Protein AF-A0A392RLM8-F1 (afdb_monomer)

Radius of gyration: 31.51 Å; Cα contacts (8 Å, |Δi|>4): 74; chains: 1; bounding box: 77×71×74 Å

Secondary structure (DSSP, 8-state):
-HHHHHHHHHHHHH---TTS-HHHHHHHHHHHHTT-GGGSSGGGHHHHHHHHHHTS-HHHHHHHHTT----HHHHHHHHHHHHHHHHHHHHHHHHHHHHHHHHHHS--TT-------------------

pLDDT: mean 80.77, std 18.01, range [35.41, 97.0]

Sequence (129 aa):
PADVRNRKVIEFMELKQGNLFVADYAAKFESLCRFSPHYNIVEAEYDKCVKFESRLRHDIKQLIGFSEICDFATLVNKSRICDVDGRAKASYFKAVNEKRRKDYGKGKPYDKKGKKGEGSSGKEKNDGK

Foldseek 3Di:
DVVVLVVLVVCLQPQACPPHQLVVSVVSNVVSVVSPVCCVDPVNLQVSLVSSLVRYDPQLSVVLVVVSDSHPVVSSVSSNVSRVVVVVVVVVVVVVVVVVVVVVVPPDPPPPDDPDDDDDDDDDDDDDD

Solvent-accessible surface area (backbone atoms only — not comparable to full-atom values): 7826 Å² total; per-residue (Å²): 115,71,69,62,50,54,52,43,51,51,52,50,74,68,53,57,34,72,90,53,54,50,64,60,38,49,54,50,49,56,64,35,43,73,71,37,70,77,55,73,40,81,87,24,34,48,59,46,28,54,53,52,49,74,29,41,44,66,78,47,33,59,65,49,62,78,62,73,60,61,46,56,72,61,42,53,52,54,46,35,51,45,48,52,51,53,49,52,50,52,51,50,54,51,54,53,51,50,53,51,52,57,58,67,68,53,67,67,92,73,83,78,80,86,90,84,82,83,86,82,89,83,90,81,87,84,81,86,132

Structure (mmCIF, N/CA/C/O backbone):
data_AF-A0A392RLM8-F1
#
_entry.id   AF-A0A392RLM8-F1
#
loop_
_atom_site.group_PDB
_atom_site.id
_atom_site.type_symbol
_atom_site.label_atom_id
_atom_site.label_alt_id
_atom_site.label_comp_id
_atom_site.label_asym_id
_atom_site.label_entity_id
_atom_site.label_seq_id
_atom_site.pdbx_PDB_ins_code
_atom_site.Cartn_x
_atom_site.Cartn_y
_atom_site.Cartn_z
_atom_site.occupancy
_atom_site.B_iso_or_equiv
_atom_site.auth_seq_id
_atom_site.auth_comp_id
_atom_site.auth_asym_id
_atom_site.auth_atom_id
_atom_site.pdbx_PDB_model_num
ATOM 1 N N . PRO A 1 1 ? -0.126 -2.959 -29.842 1.00 63.16 1 PRO A N 1
ATOM 2 C CA . PRO A 1 1 ? -0.155 -1.509 -30.170 1.00 63.16 1 PRO A CA 1
ATOM 3 C C . PRO A 1 1 ? 0.459 -0.666 -29.041 1.00 63.16 1 PRO A C 1
ATOM 5 O O . PRO A 1 1 ? 0.139 -0.897 -27.875 1.00 63.16 1 PRO A O 1
ATOM 8 N N . ALA A 1 2 ? 1.361 0.263 -29.369 1.00 70.31 2 ALA A N 1
ATOM 9 C CA . ALA A 1 2 ? 2.047 1.115 -28.390 1.00 70.31 2 ALA A CA 1
ATOM 10 C C . ALA A 1 2 ? 1.074 2.002 -27.586 1.00 70.31 2 ALA A C 1
ATOM 12 O O . ALA A 1 2 ? 1.295 2.226 -26.398 1.00 70.31 2 ALA A O 1
ATOM 13 N N . ASP A 1 3 ? -0.059 2.382 -28.180 1.00 78.31 3 ASP A N 1
ATOM 14 C CA . ASP A 1 3 ? -1.078 3.236 -27.553 1.00 78.31 3 ASP A CA 1
ATOM 15 C C . ASP A 1 3 ? -1.716 2.616 -26.304 1.00 78.31 3 ASP A C 1
ATOM 17 O O . ASP A 1 3 ? -2.023 3.313 -25.337 1.00 78.31 3 ASP A O 1
ATOM 21 N N . VAL A 1 4 ? -1.875 1.287 -26.285 1.00 81.38 4 VAL A N 1
ATOM 22 C CA . VAL A 1 4 ? -2.426 0.564 -25.127 1.00 81.38 4 VAL A CA 1
ATOM 23 C C . VAL A 1 4 ? -1.435 0.583 -23.964 1.00 81.38 4 VAL A C 1
ATOM 25 O O . VAL A 1 4 ? -1.834 0.812 -22.823 1.00 81.38 4 VAL A O 1
ATOM 28 N N . ARG A 1 5 ? -0.139 0.390 -24.245 1.00 80.81 5 ARG A N 1
ATOM 29 C CA . ARG A 1 5 ? 0.910 0.450 -23.217 1.00 80.81 5 ARG A CA 1
ATOM 30 C C . ARG A 1 5 ? 1.063 1.865 -22.668 1.00 80.81 5 ARG A C 1
ATOM 32 O O . ARG A 1 5 ? 1.068 2.030 -21.455 1.00 80.81 5 ARG A O 1
ATOM 39 N N . ASN A 1 6 ? 1.096 2.875 -23.536 1.00 84.00 6 ASN A N 1
ATOM 40 C CA . ASN A 1 6 ? 1.214 4.274 -23.121 1.00 84.00 6 ASN A CA 1
ATOM 41 C C . ASN A 1 6 ? 0.044 4.692 -22.219 1.00 84.00 6 ASN A C 1
ATOM 43 O O . ASN A 1 6 ? 0.261 5.286 -21.166 1.00 84.00 6 ASN A O 1
ATOM 47 N N . ARG A 1 7 ? -1.189 4.292 -22.561 1.00 87.44 7 ARG A N 1
ATOM 48 C CA . ARG A 1 7 ? -2.365 4.526 -21.709 1.00 87.44 7 ARG A CA 1
ATOM 49 C C . ARG A 1 7 ? -2.223 3.880 -20.327 1.00 87.44 7 ARG A C 1
ATOM 51 O O . ARG A 1 7 ? -2.554 4.512 -19.329 1.00 87.44 7 ARG A O 1
ATOM 58 N N . LYS A 1 8 ? -1.714 2.645 -20.256 1.00 87.94 8 LYS A N 1
ATOM 59 C CA . LYS A 1 8 ? -1.501 1.928 -18.986 1.00 87.94 8 LYS A CA 1
ATOM 60 C C . LYS A 1 8 ? -0.412 2.564 -18.123 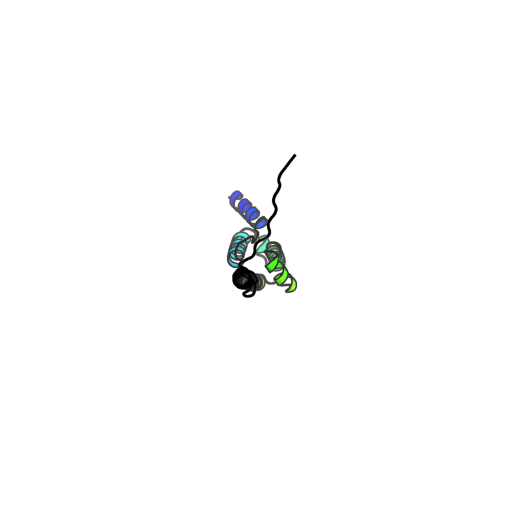1.00 87.94 8 LYS A C 1
ATOM 62 O O . LYS A 1 8 ? -0.557 2.601 -16.906 1.00 87.94 8 LYS A O 1
ATOM 67 N N . VAL A 1 9 ? 0.639 3.107 -18.735 1.00 85.00 9 VAL A N 1
ATOM 68 C CA . VAL A 1 9 ? 1.678 3.861 -18.015 1.00 85.00 9 VAL A CA 1
ATOM 69 C C . VAL A 1 9 ? 1.106 5.148 -17.416 1.00 85.00 9 VAL A C 1
ATOM 71 O O . VAL A 1 9 ? 1.378 5.437 -16.255 1.00 85.00 9 VAL A O 1
ATOM 74 N N . ILE A 1 10 ? 0.269 5.887 -18.153 1.00 88.06 10 ILE A N 1
ATOM 75 C CA . ILE A 1 10 ? -0.412 7.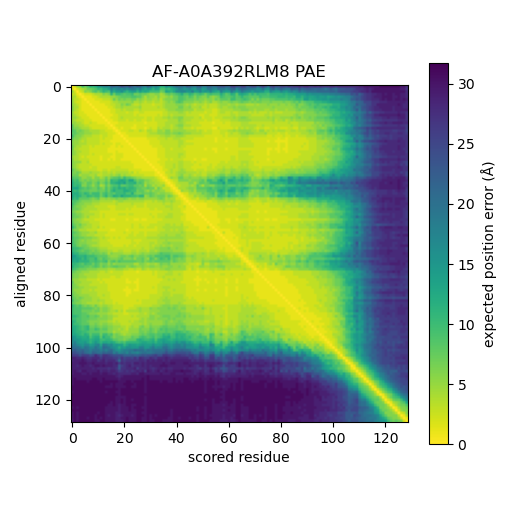083 -17.620 1.00 88.06 10 ILE A CA 1
ATOM 76 C C . ILE A 1 10 ? -1.304 6.703 -16.431 1.00 88.06 10 ILE A C 1
ATOM 78 O O . ILE A 1 10 ? -1.182 7.291 -15.358 1.00 88.06 10 ILE A O 1
ATOM 82 N N . GLU A 1 11 ? -2.121 5.656 -16.587 1.00 90.94 11 GLU A N 1
ATOM 83 C CA . GLU A 1 11 ? -2.985 5.133 -15.520 1.00 90.94 11 GLU A CA 1
ATOM 84 C C . GLU A 1 11 ? -2.178 4.770 -14.262 1.00 90.94 11 GLU A C 1
ATOM 86 O O . GLU A 1 11 ? -2.582 5.088 -13.146 1.00 90.94 11 GLU A O 1
ATOM 91 N N . PHE A 1 12 ? -0.999 4.164 -14.430 1.00 90.56 12 PHE A N 1
ATOM 92 C CA . PHE A 1 12 ? -0.097 3.845 -13.324 1.00 90.56 12 PHE A CA 1
ATOM 93 C C . PHE A 1 12 ? 0.470 5.090 -12.630 1.00 90.56 12 PHE A C 1
ATOM 95 O O . PHE A 1 12 ? 0.555 5.137 -11.403 1.00 90.56 12 PHE A O 1
ATOM 102 N N . MET A 1 13 ? 0.857 6.113 -13.395 1.00 87.81 13 MET A N 1
ATOM 103 C CA . MET A 1 13 ? 1.430 7.347 -12.847 1.00 87.81 13 MET A CA 1
ATOM 104 C C . MET A 1 13 ? 0.418 8.143 -12.018 1.00 87.81 13 MET A C 1
ATOM 106 O O . MET A 1 13 ? 0.789 8.739 -10.996 1.00 87.81 13 MET A O 1
ATOM 110 N N . GLU A 1 14 ? -0.844 8.123 -12.440 1.00 91.19 14 GLU A N 1
ATOM 111 C CA . GLU A 1 14 ? -1.963 8.806 -11.789 1.00 91.19 14 GLU A CA 1
ATOM 112 C C . GLU A 1 14 ? -2.621 7.979 -10.679 1.00 91.19 14 GLU A C 1
ATOM 114 O O . GLU A 1 14 ? -3.383 8.532 -9.880 1.00 91.19 14 GLU A O 1
ATOM 119 N N . LEU A 1 15 ? -2.301 6.682 -10.585 1.00 93.88 15 LEU A N 1
ATOM 120 C CA . LEU A 1 15 ? -2.879 5.785 -9.594 1.00 93.88 15 LEU A CA 1
ATOM 121 C C . LEU A 1 15 ? -2.630 6.314 -8.174 1.00 93.88 15 LEU A C 1
ATOM 123 O O . LEU A 1 15 ? -1.498 6.524 -7.732 1.00 93.88 15 LEU A O 1
ATOM 127 N N . LYS A 1 16 ? -3.726 6.508 -7.447 1.00 94.62 16 LYS A N 1
ATOM 128 C CA . LYS A 1 16 ? -3.771 6.883 -6.033 1.00 94.62 16 LYS A CA 1
ATOM 129 C C . LYS A 1 16 ? -4.756 5.956 -5.339 1.00 94.62 16 LYS A C 1
ATOM 131 O O . LYS A 1 16 ? -5.761 5.577 -5.939 1.00 94.62 16 LYS A O 1
ATOM 136 N N . GLN A 1 17 ? -4.509 5.632 -4.072 1.00 95.00 17 GLN A N 1
ATOM 137 C CA . GLN A 1 17 ? -5.438 4.805 -3.300 1.00 95.00 17 GLN A CA 1
ATOM 138 C C . GLN A 1 17 ? -6.828 5.460 -3.210 1.00 95.00 17 GLN A C 1
ATOM 140 O O . GLN A 1 17 ? -7.851 4.810 -3.431 1.00 95.00 17 GLN A O 1
ATOM 145 N N . GLY A 1 18 ? -6.876 6.757 -2.891 1.00 92.81 18 GLY A N 1
ATOM 146 C CA . GLY A 1 18 ? -8.132 7.483 -2.699 1.00 92.81 18 GLY A CA 1
ATOM 147 C C . GLY A 1 18 ? -9.014 6.833 -1.624 1.00 92.81 18 GLY A C 1
ATOM 148 O O . GLY A 1 18 ? -8.568 6.583 -0.503 1.00 92.81 18 GLY A O 1
ATOM 149 N N . ASN A 1 19 ? -10.269 6.548 -1.976 1.00 92.19 19 ASN A N 1
ATOM 150 C CA . ASN A 1 19 ? -11.243 5.908 -1.082 1.00 92.19 19 ASN A CA 1
ATOM 151 C C . ASN A 1 19 ? -11.208 4.370 -1.124 1.00 92.19 19 ASN A C 1
ATOM 153 O O . ASN A 1 19 ? -11.882 3.726 -0.312 1.00 92.19 19 ASN A O 1
ATOM 157 N N . LEU A 1 20 ? -10.436 3.783 -2.046 1.00 94.75 20 LEU A N 1
ATOM 158 C CA . LEU A 1 20 ? -10.335 2.334 -2.201 1.00 94.75 20 LEU A CA 1
ATOM 159 C C . LEU A 1 20 ? -9.736 1.689 -0.950 1.00 94.75 20 LEU A C 1
ATOM 161 O O . LEU A 1 20 ? -8.974 2.313 -0.196 1.00 94.75 20 LEU A O 1
ATOM 165 N N . PHE A 1 21 ? -10.064 0.416 -0.747 1.00 95.00 21 PHE A N 1
ATOM 166 C CA . PHE A 1 21 ? -9.299 -0.391 0.186 1.00 95.00 21 PHE A CA 1
ATOM 167 C C . PHE A 1 21 ? -7.879 -0.573 -0.342 1.00 95.00 21 PHE A C 1
ATOM 169 O O . PHE A 1 21 ? -7.654 -0.651 -1.554 1.00 95.00 21 PHE A O 1
ATOM 176 N N . VAL A 1 22 ? -6.911 -0.678 0.567 1.00 96.69 22 VAL A N 1
ATOM 177 C CA . VAL A 1 22 ? -5.520 -0.972 0.190 1.00 96.69 22 VAL A CA 1
ATOM 178 C C . VAL A 1 22 ? -5.435 -2.267 -0.615 1.00 96.69 22 VAL A C 1
ATOM 180 O O . VAL A 1 22 ? -4.617 -2.362 -1.523 1.00 96.69 22 VAL A O 1
ATOM 183 N N . ALA A 1 23 ? -6.302 -3.244 -0.337 1.00 95.75 23 ALA A N 1
ATOM 184 C CA . ALA A 1 23 ? -6.353 -4.488 -1.095 1.00 95.75 23 ALA A CA 1
ATOM 185 C C . ALA A 1 23 ? -6.644 -4.264 -2.589 1.00 95.75 23 ALA A C 1
ATOM 187 O O . ALA A 1 23 ? -5.896 -4.769 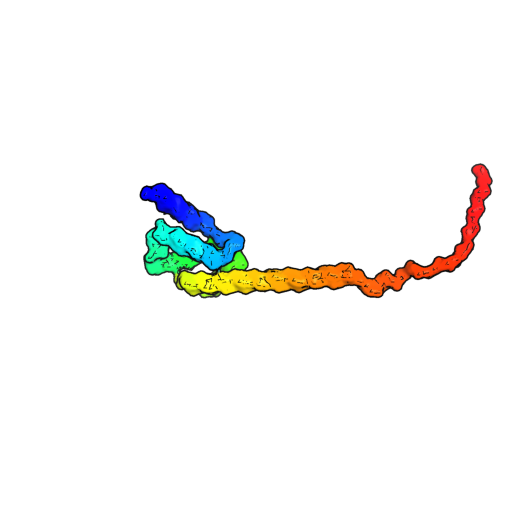-3.429 1.00 95.75 23 ALA A O 1
ATOM 188 N N . ASP A 1 24 ? -7.663 -3.461 -2.908 1.00 96.94 24 ASP A N 1
ATOM 189 C CA . ASP A 1 24 ? -8.049 -3.143 -4.289 1.00 96.94 24 ASP A CA 1
ATOM 190 C C . ASP A 1 24 ? -7.003 -2.266 -4.980 1.00 96.94 24 ASP A C 1
ATOM 192 O O . ASP A 1 24 ? -6.678 -2.458 -6.153 1.00 96.94 24 ASP A O 1
ATOM 196 N N . TYR A 1 25 ? -6.461 -1.294 -4.243 1.00 97.00 25 TYR A N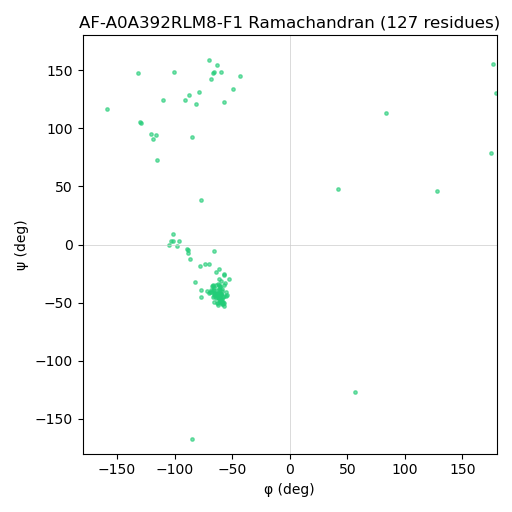 1
ATOM 197 C CA . TYR A 1 25 ? -5.392 -0.433 -4.732 1.00 97.00 25 TYR A CA 1
ATOM 198 C C . TYR A 1 25 ? -4.133 -1.242 -5.073 1.00 97.00 25 TYR A C 1
ATOM 200 O O . TYR A 1 25 ? -3.589 -1.072 -6.161 1.00 97.00 25 TYR A O 1
ATOM 208 N N . ALA A 1 26 ? -3.713 -2.167 -4.204 1.00 95.56 26 ALA A N 1
ATOM 209 C CA . ALA A 1 26 ? -2.559 -3.029 -4.442 1.00 95.56 26 ALA A CA 1
ATOM 210 C C . ALA A 1 26 ? -2.750 -3.937 -5.661 1.00 95.56 26 ALA A C 1
ATOM 212 O O . ALA A 1 26 ? -1.858 -4.017 -6.500 1.00 95.56 26 ALA A O 1
ATOM 213 N N . ALA A 1 27 ? -3.933 -4.540 -5.820 1.00 95.31 27 ALA A N 1
ATOM 214 C CA . ALA A 1 27 ? -4.233 -5.360 -6.993 1.00 95.31 27 ALA A CA 1
ATOM 215 C C . ALA A 1 27 ? -4.138 -4.553 -8.303 1.00 95.31 27 ALA A C 1
ATOM 217 O O . ALA A 1 27 ? -3.558 -5.014 -9.289 1.00 95.31 27 ALA A O 1
ATOM 218 N N . LYS A 1 28 ? -4.655 -3.315 -8.313 1.00 94.44 28 LYS A N 1
ATOM 219 C CA . LYS A 1 28 ? -4.511 -2.402 -9.460 1.00 94.44 28 LYS A CA 1
ATOM 220 C C . LYS A 1 28 ? -3.058 -2.007 -9.695 1.00 94.44 28 LYS A C 1
ATOM 222 O O . LYS A 1 28 ? -2.611 -2.012 -10.839 1.00 94.44 28 LYS A O 1
ATOM 227 N N . PHE A 1 29 ? -2.326 -1.692 -8.628 1.00 93.94 29 PHE A N 1
ATOM 228 C CA . PHE A 1 29 ? -0.917 -1.324 -8.697 1.00 93.94 29 PHE A CA 1
ATOM 229 C C . PHE A 1 29 ? -0.090 -2.445 -9.331 1.00 93.94 29 PHE A C 1
ATOM 231 O O . PHE A 1 29 ? 0.610 -2.196 -10.305 1.00 93.94 29 PHE A O 1
ATOM 238 N N . GLU A 1 30 ? -0.227 -3.688 -8.864 1.00 91.19 30 GLU A N 1
ATOM 239 C CA . GLU A 1 30 ? 0.460 -4.851 -9.441 1.00 91.19 30 GLU A CA 1
ATOM 240 C C . GLU A 1 30 ? 0.059 -5.099 -10.896 1.00 91.19 30 GLU A C 1
ATOM 242 O O . GLU A 1 30 ? 0.911 -5.349 -11.751 1.00 91.19 30 GLU A O 1
ATOM 247 N N . SER A 1 31 ? -1.238 -4.993 -11.207 1.00 91.94 31 SER A N 1
ATOM 248 C CA . SER A 1 31 ? -1.723 -5.145 -12.578 1.00 91.94 31 SER A CA 1
ATOM 249 C C . SER A 1 31 ? -1.096 -4.126 -13.527 1.00 91.94 31 SER A C 1
ATOM 251 O O . SER A 1 31 ? -0.823 -4.466 -14.675 1.00 91.94 31 SER A O 1
ATOM 253 N N . LEU A 1 32 ? -0.894 -2.889 -13.076 1.00 91.12 32 LEU A N 1
ATOM 254 C CA . LEU A 1 32 ? -0.315 -1.812 -13.875 1.00 91.12 32 LEU A CA 1
ATOM 255 C C . LEU A 1 32 ? 1.221 -1.863 -13.901 1.00 91.12 32 LEU A C 1
ATOM 257 O O . LEU A 1 32 ? 1.822 -1.584 -14.938 1.00 91.12 32 LEU A O 1
ATOM 261 N N . CYS A 1 33 ? 1.848 -2.321 -12.815 1.00 87.62 33 CYS A N 1
ATOM 262 C CA . CYS A 1 33 ? 3.291 -2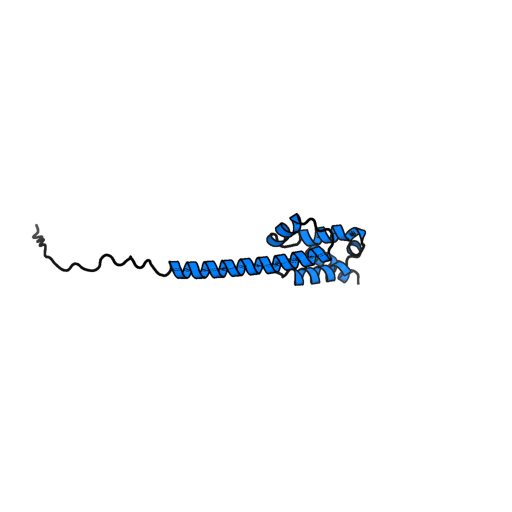.552 -12.705 1.00 87.62 33 CYS A CA 1
ATOM 263 C C . CYS A 1 33 ? 3.800 -3.525 -13.784 1.00 87.62 33 CYS A C 1
ATOM 265 O O . CYS A 1 33 ? 4.856 -3.309 -14.374 1.00 87.62 33 CYS A O 1
ATOM 267 N N . ARG A 1 34 ? 2.996 -4.533 -14.160 1.00 85.56 34 ARG A N 1
ATOM 268 C CA . ARG A 1 34 ? 3.309 -5.457 -15.271 1.00 85.56 34 ARG A CA 1
ATOM 269 C C . ARG A 1 34 ? 3.547 -4.759 -16.615 1.00 85.56 34 ARG A C 1
ATOM 271 O O . ARG A 1 34 ? 4.269 -5.290 -17.452 1.00 85.56 34 ARG A O 1
ATOM 278 N N . PHE A 1 35 ? 2.973 -3.574 -16.826 1.00 83.00 35 PHE A N 1
ATOM 279 C CA . PHE A 1 35 ? 3.154 -2.787 -18.051 1.00 83.00 35 PHE A CA 1
ATOM 280 C C . PHE A 1 35 ? 4.347 -1.823 -17.988 1.00 83.00 35 PHE A C 1
ATOM 282 O O . PHE A 1 35 ? 4.645 -1.178 -18.991 1.00 83.00 35 PHE A O 1
ATOM 289 N N . SER A 1 36 ? 5.035 -1.731 -16.844 1.00 80.31 36 SER A N 1
ATOM 290 C CA . SER A 1 36 ? 6.238 -0.916 -16.647 1.00 80.31 36 SER A CA 1
ATOM 291 C C . SER A 1 36 ? 7.429 -1.806 -16.277 1.00 80.31 36 SER A C 1
ATOM 293 O O . SER A 1 36 ? 7.675 -2.031 -15.092 1.00 80.31 36 SER A O 1
ATOM 295 N N . PRO A 1 37 ? 8.203 -2.291 -17.270 1.00 77.69 37 PRO A N 1
ATOM 296 C CA . PRO A 1 37 ? 9.354 -3.174 -17.048 1.00 77.69 37 PRO A CA 1
ATOM 297 C C . PRO A 1 37 ? 10.366 -2.635 -16.029 1.00 77.69 37 PRO A C 1
ATOM 299 O O . PRO A 1 37 ? 10.979 -3.417 -15.313 1.00 77.69 37 PRO A O 1
ATOM 302 N N . HIS A 1 38 ? 10.478 -1.307 -15.916 1.00 76.12 38 HIS A N 1
ATOM 303 C CA . HIS A 1 38 ? 11.346 -0.616 -14.960 1.00 76.12 38 HIS A CA 1
ATOM 304 C C . HIS A 1 38 ? 11.099 -0.978 -13.488 1.00 76.12 38 HIS A C 1
ATOM 306 O O . HIS A 1 38 ? 12.021 -0.855 -12.699 1.00 76.12 38 HIS A O 1
ATOM 312 N N . TYR A 1 39 ? 9.895 -1.426 -13.115 1.00 74.44 39 TYR A N 1
ATOM 313 C CA . TYR A 1 39 ? 9.556 -1.799 -11.733 1.00 74.44 39 TYR A CA 1
ATOM 314 C C . TYR A 1 39 ? 9.555 -3.316 -11.488 1.00 74.44 39 TYR A C 1
ATOM 316 O O . TYR A 1 39 ? 9.213 -3.759 -10.395 1.00 74.44 39 TYR A O 1
ATOM 324 N N . ASN A 1 40 ? 9.903 -4.119 -12.500 1.00 74.19 40 ASN A N 1
ATOM 325 C CA . ASN A 1 40 ? 9.905 -5.585 -12.414 1.00 74.19 40 ASN A CA 1
ATOM 326 C C . ASN A 1 40 ? 11.316 -6.170 -12.214 1.00 74.19 40 ASN A C 1
ATOM 328 O O . ASN A 1 40 ? 11.486 -7.383 -12.313 1.00 74.19 40 ASN A O 1
ATOM 332 N N . ILE A 1 41 ? 12.316 -5.321 -11.965 1.00 81.81 41 ILE A N 1
ATOM 333 C CA . ILE A 1 41 ? 13.685 -5.722 -11.620 1.00 81.81 41 ILE A CA 1
ATOM 334 C C . ILE A 1 41 ? 13.886 -5.613 -10.105 1.00 81.81 41 ILE A C 1
ATOM 336 O O . ILE A 1 41 ? 13.279 -4.754 -9.465 1.00 81.81 41 ILE A O 1
ATOM 340 N N . VAL A 1 42 ? 14.732 -6.473 -9.537 1.00 76.19 42 VAL A N 1
ATOM 341 C CA . VAL A 1 42 ? 14.956 -6.558 -8.081 1.00 76.19 42 VAL A CA 1
ATOM 342 C C . VAL A 1 42 ? 15.520 -5.244 -7.536 1.00 76.19 42 VAL A C 1
ATOM 344 O O . VAL A 1 42 ? 15.148 -4.789 -6.459 1.00 76.19 42 VAL A O 1
ATOM 347 N N . GLU A 1 43 ? 16.355 -4.576 -8.325 1.00 80.94 43 GLU A N 1
ATOM 348 C CA . GLU A 1 43 ? 16.973 -3.291 -8.006 1.00 80.94 43 GLU A CA 1
ATOM 349 C C . GLU A 1 43 ? 15.941 -2.159 -7.869 1.00 80.94 43 GLU A C 1
ATOM 351 O O . GLU A 1 43 ? 16.191 -1.178 -7.175 1.00 80.94 43 GLU A O 1
ATOM 356 N N . ALA A 1 44 ? 14.764 -2.307 -8.484 1.00 85.50 44 ALA A N 1
ATOM 357 C CA . ALA A 1 44 ? 13.680 -1.329 -8.444 1.00 85.50 44 ALA A CA 1
ATOM 358 C C . ALA A 1 44 ? 12.617 -1.640 -7.375 1.00 85.50 44 ALA A C 1
ATOM 360 O O . ALA A 1 44 ? 11.622 -0.916 -7.282 1.00 85.50 44 ALA A O 1
ATOM 361 N N . GLU A 1 45 ? 12.789 -2.689 -6.560 1.00 87.69 45 GLU A N 1
ATOM 362 C CA . GLU A 1 45 ? 11.825 -3.052 -5.508 1.00 87.69 45 GLU A CA 1
ATOM 363 C C . GLU A 1 45 ? 11.672 -1.919 -4.480 1.00 87.69 45 GLU A C 1
ATOM 365 O O . GLU A 1 45 ? 10.558 -1.590 -4.064 1.00 87.69 45 GLU A O 1
ATOM 370 N N . TYR A 1 46 ? 12.779 -1.252 -4.134 1.00 88.44 46 TYR A N 1
ATOM 371 C CA . TYR A 1 46 ? 12.757 -0.084 -3.255 1.00 88.44 46 TYR A CA 1
ATOM 372 C C . TYR A 1 46 ? 11.964 1.074 -3.876 1.00 88.44 46 TYR A C 1
ATOM 374 O O . TYR A 1 46 ? 11.029 1.592 -3.261 1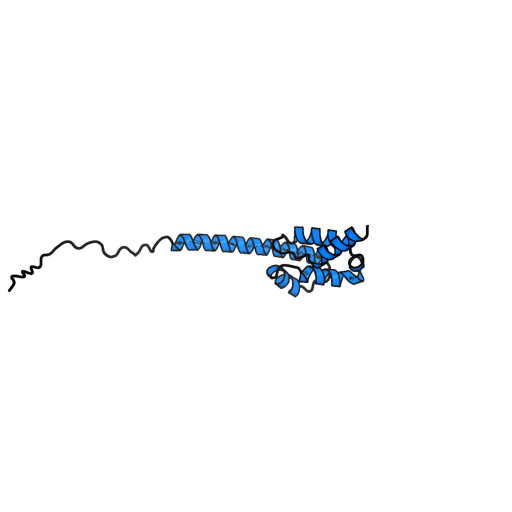.00 88.44 46 TYR A O 1
ATOM 382 N N . ASP A 1 47 ? 12.255 1.430 -5.130 1.00 89.12 47 ASP A N 1
ATOM 383 C CA . ASP A 1 47 ? 11.539 2.493 -5.846 1.00 89.12 47 ASP A CA 1
ATOM 384 C C . ASP A 1 47 ? 10.045 2.182 -5.989 1.00 89.12 47 ASP A C 1
ATOM 386 O O . ASP A 1 47 ? 9.193 3.071 -5.900 1.00 89.12 47 ASP A O 1
ATOM 390 N N . LYS A 1 48 ? 9.705 0.906 -6.177 1.00 90.94 48 LYS A N 1
ATOM 391 C CA . LYS A 1 48 ? 8.330 0.406 -6.211 1.00 90.94 48 LYS A CA 1
ATOM 392 C C . LYS A 1 48 ? 7.635 0.576 -4.857 1.00 90.94 48 LYS A C 1
ATOM 394 O O . LYS A 1 48 ? 6.481 1.012 -4.835 1.00 90.94 48 LYS A O 1
ATOM 399 N N . CYS A 1 49 ? 8.324 0.307 -3.747 1.00 92.38 49 CYS A N 1
ATOM 400 C CA . CYS A 1 49 ? 7.819 0.560 -2.395 1.00 92.38 49 CYS A CA 1
ATOM 401 C C . CYS A 1 49 ? 7.568 2.054 -2.160 1.00 92.38 49 CYS A C 1
ATOM 403 O O . CYS A 1 49 ? 6.453 2.437 -1.800 1.00 92.38 49 CYS A O 1
ATOM 405 N N . VAL A 1 50 ? 8.548 2.907 -2.470 1.00 91.12 50 VAL A N 1
ATOM 406 C CA . VAL A 1 50 ? 8.433 4.370 -2.347 1.00 91.12 50 VAL A CA 1
ATOM 407 C C . VAL A 1 50 ? 7.268 4.900 -3.187 1.00 91.12 50 VAL A C 1
ATOM 409 O O . VAL A 1 50 ? 6.446 5.696 -2.719 1.00 91.12 50 VAL A O 1
ATOM 412 N N . LYS A 1 51 ? 7.140 4.425 -4.433 1.00 91.62 51 LYS A N 1
ATOM 413 C CA . LYS A 1 51 ? 6.025 4.764 -5.325 1.00 91.62 51 LYS A CA 1
ATOM 414 C C . LYS A 1 51 ? 4.690 4.380 -4.692 1.00 91.62 51 LYS A C 1
ATOM 416 O O . LYS A 1 51 ? 3.797 5.227 -4.630 1.00 91.62 51 LYS A O 1
ATOM 421 N N . PHE A 1 52 ? 4.558 3.143 -4.217 1.00 93.88 52 PHE A N 1
ATOM 422 C CA . PHE A 1 52 ? 3.337 2.639 -3.597 1.00 93.88 52 PHE A CA 1
ATOM 423 C C . PHE A 1 52 ? 2.947 3.467 -2.370 1.00 93.88 52 PHE A C 1
ATOM 425 O O . PHE A 1 52 ? 1.821 3.964 -2.315 1.00 93.88 52 PHE A O 1
ATOM 432 N N . GLU A 1 53 ? 3.886 3.677 -1.445 1.00 93.94 53 GLU A N 1
ATOM 433 C CA . GLU A 1 53 ? 3.685 4.415 -0.196 1.00 93.94 53 GLU A CA 1
ATOM 434 C C . GLU A 1 53 ? 3.296 5.878 -0.450 1.00 93.94 53 GLU A C 1
ATOM 436 O O . GLU A 1 53 ? 2.361 6.406 0.156 1.00 93.94 53 GLU A O 1
ATOM 441 N N . SER A 1 54 ? 3.947 6.535 -1.416 1.00 91.94 54 SER A N 1
ATOM 442 C CA . SER A 1 54 ? 3.667 7.935 -1.761 1.00 91.94 54 SER A CA 1
ATOM 443 C C . SER A 1 54 ? 2.233 8.179 -2.252 1.00 91.94 54 SER A C 1
ATOM 445 O O . SER A 1 54 ? 1.746 9.313 -2.211 1.00 91.94 54 SER A O 1
ATOM 447 N N . ARG A 1 55 ? 1.564 7.123 -2.726 1.00 94.88 55 ARG A N 1
ATOM 448 C CA . ARG A 1 55 ? 0.219 7.132 -3.313 1.00 94.88 55 ARG A CA 1
ATOM 449 C C . ARG A 1 55 ? -0.854 6.563 -2.375 1.00 94.88 55 ARG A C 1
ATOM 451 O O . ARG A 1 55 ? -2.034 6.559 -2.747 1.00 94.88 55 ARG A O 1
ATOM 458 N N . LEU A 1 56 ? -0.468 6.125 -1.173 1.00 95.44 56 LEU A N 1
ATOM 459 C CA . LEU A 1 56 ? -1.393 5.749 -0.106 1.00 95.44 56 LEU A CA 1
ATOM 460 C C . LEU A 1 56 ? -2.104 6.973 0.479 1.00 95.44 56 LEU A C 1
ATOM 462 O O . LEU A 1 56 ? -1.647 8.116 0.387 1.00 95.44 56 LEU A O 1
ATOM 466 N N . ARG A 1 57 ? -3.247 6.718 1.112 1.00 94.81 57 ARG A N 1
ATOM 467 C CA . ARG A 1 57 ? -3.967 7.720 1.897 1.00 94.81 57 ARG A CA 1
ATOM 468 C C . ARG A 1 57 ? -3.145 8.103 3.134 1.00 94.81 57 ARG A C 1
ATOM 470 O O . ARG A 1 57 ? -2.402 7.290 3.678 1.00 94.81 57 ARG A O 1
ATOM 477 N N . HIS A 1 58 ? -3.259 9.363 3.556 1.00 92.75 58 HIS A N 1
ATOM 478 C CA . HIS A 1 58 ? -2.374 9.960 4.561 1.00 92.75 58 HIS A CA 1
ATOM 479 C C . HIS A 1 58 ? -2.377 9.229 5.914 1.00 92.75 58 HIS A C 1
ATOM 481 O O . HIS A 1 58 ? -1.320 9.053 6.505 1.00 92.75 58 HIS A O 1
ATOM 487 N N . ASP A 1 59 ? -3.541 8.779 6.381 1.00 90.38 59 ASP A N 1
ATOM 488 C CA . ASP A 1 59 ? -3.711 8.011 7.622 1.00 90.38 59 ASP A CA 1
ATOM 489 C C . ASP A 1 59 ? -2.872 6.726 7.636 1.00 90.38 59 ASP A C 1
ATOM 491 O O . ASP A 1 59 ? -2.196 6.438 8.621 1.00 90.38 59 ASP A O 1
ATOM 495 N N . ILE A 1 60 ? -2.873 5.984 6.527 1.00 93.56 60 ILE A N 1
ATOM 496 C CA . ILE A 1 60 ? -2.097 4.747 6.384 1.00 93.56 60 ILE A CA 1
ATOM 497 C C . ILE A 1 60 ? -0.626 5.079 6.145 1.00 93.56 60 ILE A C 1
ATOM 499 O O . ILE A 1 60 ? 0.243 4.496 6.786 1.00 93.56 60 ILE A O 1
ATOM 503 N N . LYS A 1 61 ? -0.345 6.047 5.263 1.00 93.06 61 LYS A N 1
ATOM 504 C CA . LYS A 1 61 ? 1.018 6.484 4.946 1.00 93.06 61 LYS A CA 1
ATOM 505 C C . LYS A 1 61 ? 1.789 6.884 6.202 1.00 93.06 61 LYS A C 1
ATOM 507 O O . LYS A 1 61 ? 2.935 6.490 6.342 1.00 93.06 61 LYS A O 1
ATOM 512 N N . GLN A 1 62 ? 1.166 7.625 7.119 1.00 91.12 62 GLN A N 1
ATOM 513 C CA . GLN A 1 62 ? 1.804 8.010 8.380 1.00 91.12 62 GLN A CA 1
ATOM 514 C C . GLN A 1 62 ? 2.233 6.786 9.195 1.00 91.12 62 GLN A C 1
ATOM 516 O O . GLN A 1 62 ? 3.370 6.720 9.633 1.00 91.12 62 GLN A O 1
ATOM 521 N N . LEU A 1 63 ? 1.360 5.788 9.355 1.00 89.81 63 LEU A N 1
ATOM 522 C CA . LEU A 1 63 ? 1.675 4.576 10.122 1.00 89.81 63 LEU A CA 1
ATOM 523 C C . LEU A 1 63 ? 2.771 3.731 9.460 1.00 89.81 63 LEU A C 1
ATOM 525 O O . LEU A 1 63 ? 3.634 3.175 10.138 1.00 89.81 63 LEU A O 1
ATOM 529 N N . ILE A 1 64 ? 2.726 3.638 8.134 1.00 91.19 64 ILE A N 1
ATOM 530 C CA . ILE A 1 64 ? 3.639 2.816 7.342 1.00 91.19 64 ILE A CA 1
ATOM 531 C C . ILE A 1 64 ? 5.015 3.469 7.187 1.00 91.19 64 ILE A C 1
ATOM 533 O O . ILE A 1 64 ? 6.015 2.764 7.299 1.00 91.19 64 ILE A O 1
ATOM 537 N N . GLY A 1 65 ? 5.082 4.789 7.005 1.00 86.44 65 GLY A N 1
ATOM 538 C CA . GLY A 1 65 ? 6.336 5.521 6.807 1.00 86.44 65 GLY A CA 1
ATOM 539 C C . GLY A 1 65 ? 7.313 5.383 7.978 1.00 86.44 65 GLY A C 1
ATOM 540 O O . GLY A 1 65 ? 8.515 5.304 7.762 1.00 86.44 65 GLY A O 1
ATOM 541 N N . PHE A 1 66 ? 6.819 5.239 9.214 1.00 83.69 66 PHE A N 1
ATOM 542 C CA . PHE A 1 66 ? 7.673 4.962 10.382 1.00 83.69 66 PHE A CA 1
ATOM 543 C C . PHE A 1 66 ? 8.280 3.555 10.396 1.00 83.69 66 PHE A C 1
ATOM 545 O O . 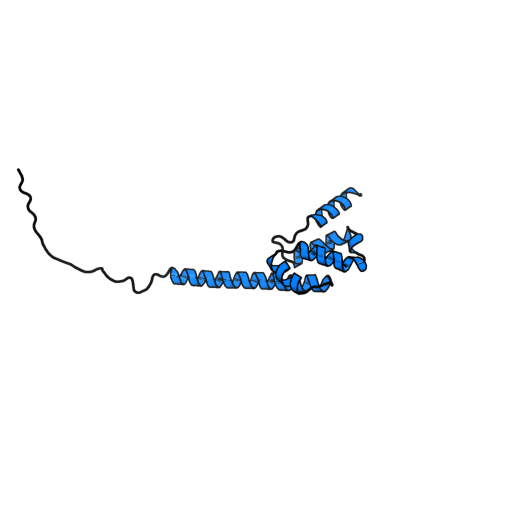PHE A 1 66 ? 9.193 3.293 11.171 1.00 83.69 66 PHE A O 1
ATOM 552 N N . SER A 1 67 ? 7.748 2.626 9.600 1.00 84.75 67 SER A N 1
ATOM 553 C CA . SER A 1 67 ? 8.216 1.238 9.572 1.00 84.75 67 SER A CA 1
ATOM 554 C C . SER A 1 67 ? 9.360 0.997 8.581 1.00 84.75 67 SER A C 1
ATOM 556 O O . SER A 1 67 ? 9.829 -0.138 8.530 1.00 84.75 67 SER A O 1
ATOM 558 N N . GLU A 1 68 ? 9.748 2.004 7.782 1.00 85.38 68 GLU A N 1
ATOM 559 C CA . GLU A 1 68 ? 10.856 1.965 6.804 1.00 85.38 68 GLU A CA 1
ATOM 560 C C . GLU A 1 68 ? 10.916 0.656 5.988 1.00 85.38 68 GLU A C 1
ATOM 562 O O . GLU A 1 68 ? 11.944 -0.010 5.878 1.00 85.38 68 GLU A O 1
ATOM 567 N N . ILE A 1 69 ? 9.770 0.228 5.450 1.00 89.00 69 ILE A N 1
ATOM 568 C CA . ILE A 1 69 ? 9.646 -1.082 4.801 1.00 89.00 69 ILE A CA 1
ATOM 569 C C . ILE A 1 69 ? 10.172 -1.011 3.366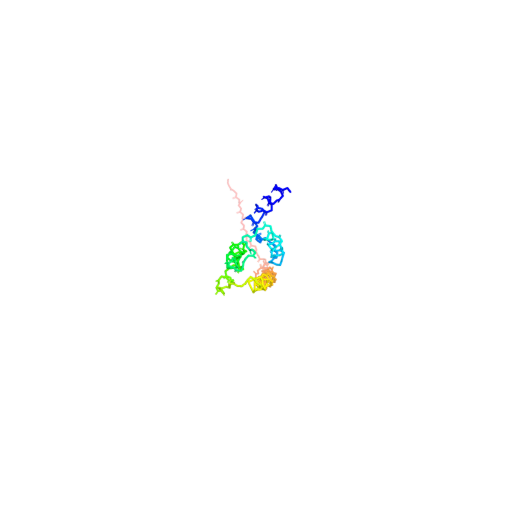 1.00 89.00 69 ILE A C 1
ATOM 571 O O . ILE A 1 69 ? 9.607 -0.309 2.530 1.00 89.00 69 ILE A O 1
ATOM 575 N N . CYS A 1 70 ? 11.183 -1.825 3.065 1.00 86.94 70 CYS A N 1
ATOM 576 C CA . CYS A 1 70 ? 11.800 -1.915 1.736 1.00 86.94 70 CYS A CA 1
ATOM 577 C C . CYS A 1 70 ? 11.376 -3.157 0.925 1.00 86.94 70 CYS A C 1
ATOM 579 O O . CYS A 1 70 ? 11.883 -3.364 -0.172 1.00 86.94 70 CYS A O 1
ATOM 581 N N . ASP A 1 71 ? 10.471 -3.984 1.460 1.00 90.44 71 ASP A N 1
ATOM 582 C CA . ASP A 1 71 ? 9.918 -5.169 0.792 1.00 90.44 71 ASP A CA 1
ATOM 583 C C . ASP A 1 71 ? 8.444 -4.950 0.425 1.00 90.44 71 ASP A C 1
ATOM 585 O O . ASP A 1 71 ? 7.609 -4.660 1.291 1.00 90.44 71 ASP A O 1
ATOM 589 N N . PHE A 1 72 ? 8.105 -5.120 -0.854 1.00 91.56 72 PHE A N 1
ATOM 590 C CA . PHE A 1 72 ? 6.774 -4.791 -1.361 1.00 91.56 72 PHE A CA 1
ATOM 591 C C . PHE A 1 72 ? 5.684 -5.693 -0.775 1.00 91.56 72 PHE A C 1
ATOM 593 O O . PHE A 1 72 ? 4.600 -5.211 -0.439 1.00 91.56 72 PHE A O 1
ATOM 600 N N . ALA A 1 73 ? 5.958 -6.987 -0.599 1.00 92.56 73 ALA A N 1
ATOM 601 C CA . ALA A 1 73 ? 4.981 -7.918 -0.040 1.00 92.56 73 ALA A CA 1
ATOM 602 C C . ALA A 1 73 ? 4.626 -7.546 1.411 1.00 92.56 73 ALA A C 1
ATOM 604 O O . ALA A 1 73 ? 3.449 -7.443 1.776 1.00 92.56 73 ALA A O 1
ATOM 605 N N . THR A 1 74 ? 5.644 -7.260 2.223 1.00 94.88 74 THR A N 1
ATOM 606 C CA . THR A 1 74 ? 5.492 -6.800 3.606 1.00 94.88 74 THR A CA 1
ATOM 607 C C . THR A 1 74 ? 4.780 -5.451 3.672 1.00 94.88 74 THR A C 1
ATOM 609 O O . THR A 1 74 ? 3.879 -5.272 4.499 1.00 94.88 74 THR A O 1
ATOM 612 N N . LEU A 1 75 ? 5.135 -4.516 2.784 1.00 95.31 75 LEU A N 1
ATOM 613 C CA . LEU A 1 75 ? 4.519 -3.194 2.686 1.00 95.31 75 LEU A CA 1
ATOM 614 C C . LEU A 1 75 ? 3.016 -3.302 2.418 1.00 95.31 75 LEU A C 1
ATOM 616 O O . LEU A 1 75 ? 2.217 -2.690 3.131 1.00 95.31 75 LEU A O 1
ATOM 620 N N . VAL A 1 76 ? 2.619 -4.107 1.428 1.00 95.50 76 VAL A N 1
ATOM 621 C CA . VAL A 1 76 ? 1.209 -4.330 1.083 1.00 95.50 76 VAL A CA 1
ATOM 622 C C . VAL A 1 76 ? 0.462 -4.975 2.246 1.00 95.50 76 VAL A C 1
ATOM 624 O O . VAL A 1 76 ? -0.638 -4.529 2.580 1.00 95.50 76 VAL A O 1
ATOM 627 N N . ASN A 1 77 ? 1.045 -5.985 2.894 1.00 95.69 77 ASN A N 1
ATOM 628 C CA . ASN A 1 77 ? 0.402 -6.674 4.010 1.00 95.69 77 ASN A CA 1
ATOM 629 C C . ASN A 1 77 ? 0.151 -5.732 5.200 1.00 95.69 77 ASN A C 1
ATOM 631 O O . ASN A 1 77 ? -0.985 -5.584 5.652 1.00 95.69 77 ASN A O 1
ATOM 635 N N . LYS A 1 78 ? 1.184 -5.014 5.659 1.00 95.56 78 LYS A N 1
ATOM 636 C CA . LYS A 1 78 ? 1.047 -4.044 6.756 1.00 95.56 78 LYS A CA 1
ATOM 637 C C . LYS A 1 78 ? 0.076 -2.918 6.400 1.00 95.56 78 LYS A C 1
ATOM 639 O O . LYS A 1 78 ? -0.781 -2.574 7.210 1.00 95.56 78 LYS A O 1
ATOM 644 N N . SER A 1 79 ? 0.137 -2.405 5.170 1.00 95.69 79 SER A N 1
ATOM 645 C CA . SER A 1 79 ? -0.787 -1.365 4.699 1.00 95.69 79 SER A CA 1
ATOM 646 C C . SER A 1 79 ? -2.245 -1.841 4.718 1.00 95.69 79 SER A C 1
ATOM 648 O O . SER A 1 79 ? -3.135 -1.074 5.085 1.00 95.69 79 SER A O 1
ATOM 650 N N . ARG A 1 80 ? -2.509 -3.109 4.361 1.00 96.00 80 ARG A N 1
ATOM 651 C CA . ARG A 1 80 ? -3.851 -3.713 4.447 1.00 96.00 80 ARG A CA 1
ATOM 652 C C . ARG A 1 80 ? -4.351 -3.776 5.887 1.00 96.00 80 ARG A C 1
ATOM 654 O O . ARG A 1 80 ? -5.493 -3.395 6.128 1.00 96.00 80 ARG A O 1
ATOM 661 N N . ILE A 1 81 ? -3.508 -4.210 6.824 1.00 95.06 81 ILE A N 1
ATOM 662 C CA . ILE A 1 81 ? -3.852 -4.265 8.253 1.00 95.06 81 ILE A CA 1
ATOM 663 C C . ILE A 1 81 ? -4.207 -2.860 8.760 1.00 95.06 81 ILE A C 1
ATOM 665 O O . ILE A 1 81 ? -5.290 -2.662 9.306 1.00 95.06 81 ILE A O 1
ATOM 669 N N . CYS A 1 82 ? -3.369 -1.857 8.476 1.00 93.81 82 CYS A N 1
ATOM 670 C CA . CYS A 1 82 ? -3.621 -0.475 8.889 1.00 93.81 82 CYS A CA 1
ATOM 671 C C . CYS A 1 82 ? -4.923 0.113 8.315 1.00 93.81 82 CYS A C 1
ATOM 673 O O . CYS A 1 82 ? -5.598 0.879 9.002 1.00 93.81 82 CYS A O 1
ATOM 675 N N . ASP A 1 83 ? -5.299 -0.221 7.077 1.00 95.12 83 ASP A N 1
ATOM 676 C CA . ASP A 1 83 ? -6.556 0.255 6.479 1.00 95.12 83 ASP A CA 1
ATOM 677 C C . ASP A 1 83 ? -7.785 -0.360 7.163 1.00 95.12 83 ASP A C 1
ATOM 679 O O . ASP A 1 83 ? -8.763 0.342 7.437 1.00 95.12 83 ASP A O 1
ATOM 683 N N . VAL A 1 84 ? -7.731 -1.656 7.482 1.00 94.56 84 VAL A N 1
ATOM 684 C CA . VAL A 1 84 ? -8.804 -2.349 8.210 1.00 94.56 84 VAL A CA 1
ATOM 685 C C . VAL A 1 84 ? -8.933 -1.793 9.626 1.00 94.56 84 VAL A C 1
ATOM 687 O O . VAL A 1 84 ? -10.028 -1.381 10.021 1.00 94.56 84 VAL A O 1
ATOM 690 N N . ASP A 1 85 ? -7.823 -1.689 10.355 1.00 93.12 85 ASP A N 1
ATOM 691 C CA . ASP A 1 85 ? -7.800 -1.174 11.726 1.00 93.12 85 ASP A CA 1
ATOM 692 C C . ASP A 1 85 ? -8.236 0.292 11.788 1.00 93.12 85 ASP A C 1
ATOM 694 O O . ASP A 1 85 ? -9.029 0.681 12.650 1.00 93.12 85 ASP A O 1
ATOM 698 N N . GLY A 1 86 ? -7.786 1.115 10.836 1.00 91.94 86 GLY A N 1
ATOM 699 C CA . GLY A 1 86 ? -8.181 2.518 10.726 1.00 91.94 86 GLY A CA 1
ATOM 700 C C . GLY A 1 86 ? -9.689 2.682 10.534 1.00 91.94 86 GLY A C 1
ATOM 701 O O . GLY A 1 86 ? -10.324 3.509 11.198 1.00 91.94 86 GLY A O 1
ATOM 702 N N . ARG A 1 87 ? -10.301 1.848 9.686 1.00 91.44 87 ARG A N 1
ATOM 703 C CA . ARG A 1 87 ? -11.755 1.856 9.459 1.00 91.44 87 ARG A CA 1
ATOM 704 C C . ARG A 1 87 ? -12.532 1.294 10.645 1.00 91.44 87 ARG A C 1
ATOM 706 O O . ARG A 1 87 ? -13.563 1.867 11.004 1.00 91.44 87 ARG A O 1
ATOM 713 N N . ALA A 1 88 ? -12.041 0.233 11.284 1.00 93.25 88 ALA A N 1
ATOM 714 C CA . ALA A 1 88 ? -12.637 -0.315 12.501 1.00 93.25 88 ALA A CA 1
ATOM 715 C C . ALA A 1 88 ? -12.639 0.729 13.628 1.00 93.25 88 ALA A C 1
ATOM 717 O O . ALA A 1 88 ? -13.679 0.988 14.239 1.00 93.25 88 ALA A O 1
ATOM 718 N N . LYS A 1 89 ? -11.509 1.418 13.825 1.00 92.38 89 LYS A N 1
ATOM 719 C CA . LYS A 1 89 ? -11.368 2.530 14.770 1.00 92.38 89 LYS A CA 1
ATOM 720 C C . LYS A 1 89 ? -12.361 3.652 14.463 1.00 92.38 89 LYS A C 1
ATOM 722 O O . LYS A 1 89 ? -13.084 4.090 15.357 1.00 92.38 89 LYS A O 1
ATOM 727 N N . ALA A 1 90 ? -12.449 4.092 13.208 1.00 90.81 90 ALA A N 1
ATOM 728 C CA . ALA A 1 90 ? -13.398 5.129 12.800 1.00 90.81 90 ALA A CA 1
ATOM 729 C C . ALA A 1 90 ? -14.862 4.720 13.053 1.00 90.81 90 ALA A C 1
ATOM 731 O O . ALA A 1 90 ? -15.647 5.521 13.567 1.00 90.81 90 ALA A O 1
ATOM 732 N N . SER A 1 91 ? -15.220 3.469 12.746 1.00 93.56 91 SER A N 1
ATOM 733 C CA . SER A 1 91 ? -16.551 2.908 13.005 1.00 93.56 91 SER A CA 1
ATOM 734 C C . SER A 1 91 ? -16.886 2.900 14.499 1.00 93.56 91 SER A C 1
ATOM 736 O O . SER A 1 91 ? -17.943 3.392 14.904 1.00 93.56 91 SER A O 1
ATOM 738 N N . TYR A 1 92 ? -15.950 2.437 15.333 1.00 94.31 92 TYR A N 1
ATOM 739 C CA . TYR A 1 92 ? -16.092 2.435 16.787 1.00 94.31 92 TYR A CA 1
ATOM 740 C C . TYR A 1 92 ? -16.347 3.846 17.336 1.00 94.31 92 TYR A C 1
ATOM 742 O O . TYR A 1 92 ? -17.350 4.076 18.014 1.00 94.31 92 TYR A O 1
ATOM 750 N N . PHE A 1 93 ? -15.502 4.825 16.993 1.00 92.25 93 PHE A N 1
ATOM 751 C CA . PHE A 1 93 ? -15.674 6.202 17.471 1.00 92.25 93 PHE A CA 1
ATOM 752 C C . PHE A 1 93 ? -16.965 6.851 16.967 1.00 92.25 93 PHE A C 1
ATOM 754 O O . PHE A 1 93 ? -17.595 7.612 17.704 1.00 92.25 93 PHE A O 1
ATOM 761 N N . LYS A 1 94 ? -17.403 6.533 15.743 1.00 92.50 94 LYS A N 1
ATOM 762 C CA . LYS A 1 94 ? -18.701 6.979 15.225 1.00 92.50 94 LYS A CA 1
ATOM 763 C C . LYS A 1 94 ? -19.850 6.446 16.087 1.00 92.50 94 LYS A C 1
ATOM 765 O O . LYS A 1 94 ? -20.695 7.234 16.508 1.00 92.50 94 LYS A O 1
ATOM 770 N N . ALA A 1 95 ? -19.852 5.149 16.396 1.00 91.94 95 ALA A N 1
ATOM 771 C CA . ALA A 1 95 ? -20.887 4.518 17.215 1.00 91.94 95 ALA A CA 1
ATOM 772 C C . ALA A 1 95 ? -20.915 5.067 18.653 1.00 91.94 95 ALA A C 1
ATOM 774 O O . ALA A 1 95 ? -21.985 5.363 19.190 1.00 91.94 95 ALA A O 1
ATOM 775 N N . VAL A 1 96 ? -19.743 5.255 19.269 1.00 91.69 96 VAL A N 1
ATOM 776 C CA . VAL A 1 96 ? -19.625 5.848 20.612 1.00 91.69 96 VAL A CA 1
ATOM 777 C C . VAL A 1 96 ? -20.161 7.281 20.626 1.00 91.69 96 VAL A C 1
ATOM 779 O O . VAL A 1 96 ? -20.948 7.640 21.503 1.00 91.69 96 VAL A O 1
ATOM 782 N N . ASN A 1 97 ? -19.799 8.095 19.632 1.00 87.00 97 ASN A N 1
ATOM 783 C CA . ASN A 1 97 ? -20.267 9.477 19.537 1.00 87.00 97 ASN A CA 1
ATOM 784 C C . ASN A 1 97 ? -21.775 9.579 19.278 1.00 87.00 97 ASN A C 1
ATOM 786 O O . ASN A 1 97 ? -22.415 10.496 19.795 1.00 87.00 97 ASN A O 1
ATOM 790 N N . GLU A 1 98 ? -22.355 8.654 18.512 1.00 88.69 98 GLU A N 1
ATOM 791 C CA . GLU A 1 98 ? -23.801 8.602 18.288 1.00 88.69 98 GLU A CA 1
ATOM 792 C C . GLU A 1 98 ? -24.566 8.280 19.578 1.00 88.69 98 GLU A C 1
ATOM 794 O O . GLU A 1 98 ? -25.543 8.966 19.887 1.00 88.69 98 GLU A O 1
ATOM 799 N N . LYS A 1 99 ? -24.098 7.299 20.366 1.00 83.56 99 LYS A N 1
ATOM 800 C CA . LYS A 1 99 ? -24.674 7.000 21.689 1.00 83.56 99 LYS A CA 1
ATOM 801 C C . LYS A 1 99 ? -24.634 8.231 22.588 1.00 83.56 99 LYS A C 1
ATOM 803 O O . LYS A 1 99 ? -25.675 8.680 23.055 1.00 83.56 99 LYS A O 1
ATOM 808 N N . ARG A 1 100 ? -23.462 8.870 22.682 1.00 81.00 100 ARG A N 1
ATOM 809 C CA . ARG A 1 100 ? -23.277 10.091 23.475 1.00 81.00 100 ARG A CA 1
ATOM 810 C C . ARG A 1 100 ? -24.257 11.198 23.072 1.00 81.00 100 ARG A C 1
ATOM 812 O O . ARG A 1 100 ? -24.846 11.838 23.932 1.00 81.00 100 ARG A O 1
ATOM 819 N N . ARG A 1 101 ? -24.464 11.430 21.768 1.00 75.75 101 ARG A N 1
ATOM 820 C CA . ARG A 1 101 ? -25.436 12.426 21.273 1.00 75.75 101 ARG A CA 1
ATOM 821 C C . ARG A 1 101 ? -26.874 12.098 21.679 1.00 75.75 101 ARG A C 1
ATOM 823 O O . ARG A 1 101 ? -27.610 13.019 22.019 1.00 75.75 101 ARG A O 1
ATOM 830 N N . LYS A 1 102 ? -27.266 10.820 21.664 1.00 72.75 102 LYS A N 1
ATOM 831 C CA . LYS A 1 102 ? -28.591 10.381 22.135 1.00 72.75 102 LYS A CA 1
ATOM 832 C C . LYS A 1 102 ? -28.751 10.600 23.643 1.00 72.75 102 LYS A C 1
ATOM 834 O O . LYS A 1 102 ? -29.815 11.041 24.067 1.00 72.75 102 LYS A O 1
ATOM 839 N N . ASP A 1 103 ? -27.691 10.395 24.422 1.00 62.56 103 ASP A N 1
ATOM 840 C CA . ASP A 1 103 ? -27.703 10.628 25.871 1.00 62.56 103 ASP A CA 1
ATOM 841 C C . ASP A 1 103 ? -27.811 12.120 26.238 1.00 62.56 103 ASP A C 1
ATOM 843 O O . ASP A 1 103 ? -28.573 12.465 27.136 1.00 62.56 103 ASP A O 1
ATOM 847 N N . TYR A 1 104 ? -27.146 13.033 25.512 1.00 60.47 104 TYR A N 1
ATOM 848 C CA . TYR A 1 104 ? -27.325 14.484 25.733 1.00 60.47 104 TYR A CA 1
ATOM 849 C C . TYR A 1 104 ? -28.615 15.060 25.130 1.00 60.47 104 TYR A C 1
ATOM 851 O O . TYR A 1 104 ? -29.027 16.149 25.522 1.00 60.47 104 TYR A O 1
ATOM 859 N N . GLY A 1 105 ? -29.252 14.365 24.181 1.00 59.25 105 GLY A N 1
ATOM 860 C CA . GLY A 1 105 ? -30.569 14.735 23.645 1.00 59.25 105 GLY A CA 1
ATOM 861 C C . GLY A 1 105 ? -31.718 14.443 24.616 1.00 59.25 105 GLY A C 1
ATOM 862 O O . GLY A 1 105 ? -32.811 14.991 24.477 1.00 59.25 105 GLY A O 1
ATOM 863 N N . LYS A 1 106 ? -31.469 13.611 25.633 1.00 60.31 106 LYS A N 1
ATOM 864 C CA . LYS A 1 106 ? -32.372 13.399 26.760 1.00 60.31 106 LYS A CA 1
ATOM 865 C C . LYS A 1 106 ? -32.083 14.501 27.780 1.00 60.31 106 LYS A C 1
ATOM 867 O O . LYS A 1 106 ? -31.152 14.391 28.572 1.00 60.31 106 LYS A O 1
ATOM 872 N N . GLY A 1 107 ? -32.832 15.602 27.684 1.00 61.03 107 GLY A N 1
ATOM 873 C CA . GLY A 1 107 ? -32.697 16.766 28.566 1.00 61.03 107 GLY A CA 1
ATOM 874 C C . GLY A 1 107 ? -32.531 16.371 30.038 1.00 61.03 107 GLY A C 1
ATOM 875 O O . GLY A 1 107 ? -33.082 15.362 30.489 1.00 61.03 107 GLY A O 1
ATOM 876 N N . LYS A 1 108 ? -31.728 17.150 30.774 1.00 62.31 108 LYS A N 1
ATOM 877 C CA . LYS A 1 108 ? -31.390 16.877 32.176 1.00 62.31 108 LYS A CA 1
ATOM 878 C C . LYS A 1 108 ? -32.672 16.598 32.983 1.00 62.31 108 LYS A C 1
ATOM 880 O O . LYS A 1 108 ? -33.617 17.381 32.894 1.00 62.31 108 LYS A O 1
ATOM 885 N N . PRO A 1 109 ? -32.715 15.552 33.831 1.00 59.44 109 PRO A N 1
ATOM 886 C CA . PRO A 1 109 ? -33.916 15.208 34.601 1.00 59.44 109 PRO A CA 1
ATOM 887 C C . PRO A 1 109 ? -34.314 16.272 35.640 1.00 59.44 109 PRO A C 1
ATOM 889 O O . PRO A 1 109 ? -35.366 16.160 36.264 1.00 59.44 109 PRO A O 1
ATOM 892 N N . TYR A 1 110 ? -33.495 17.310 35.818 1.00 57.19 110 TYR A N 1
ATOM 893 C CA . TYR A 1 110 ? -33.686 18.365 36.810 1.00 57.19 110 TYR A CA 1
ATOM 894 C C . TYR A 1 110 ? -34.329 19.644 36.245 1.00 57.19 110 TYR A C 1
ATOM 896 O O . TYR A 1 110 ? -34.614 20.549 37.024 1.00 57.19 110 TYR A O 1
ATOM 904 N N . ASP A 1 111 ? -34.642 19.724 34.943 1.00 57.34 111 ASP A N 1
ATOM 905 C CA . ASP A 1 111 ? -35.379 20.858 34.341 1.00 57.34 111 ASP A CA 1
ATOM 906 C C . ASP A 1 111 ? -36.900 20.810 34.628 1.00 57.34 111 ASP A C 1
ATOM 908 O O . ASP A 1 111 ? -37.749 21.152 33.805 1.00 57.34 111 ASP A O 1
ATOM 912 N N . LYS A 1 112 ? -37.276 20.392 35.842 1.00 57.19 112 LYS A N 1
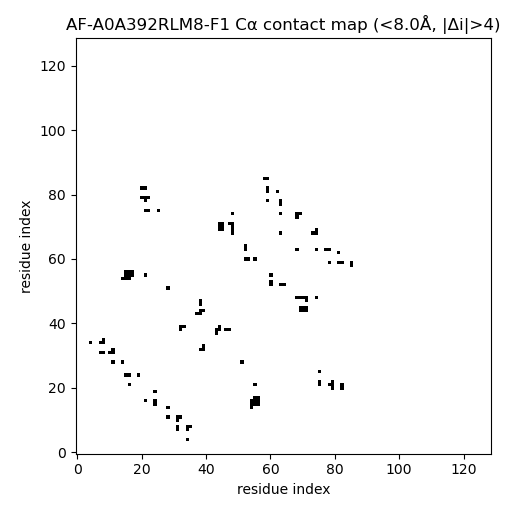ATOM 913 C CA . LYS A 1 112 ? -38.609 20.610 36.418 1.00 57.19 112 LYS A CA 1
ATOM 914 C C . LYS A 1 112 ? -38.485 21.513 37.641 1.00 57.19 112 LYS A C 1
ATOM 916 O O . LYS A 1 112 ? -38.670 21.071 38.772 1.00 57.19 112 LYS A O 1
ATOM 921 N N . LYS A 1 113 ? -38.230 22.803 37.427 1.00 53.41 113 LYS A N 1
ATOM 922 C CA . LYS A 1 113 ? -38.541 23.822 38.436 1.00 53.41 113 LYS A CA 1
ATOM 923 C C . LYS A 1 113 ? -39.347 24.943 37.792 1.00 53.41 113 LYS A C 1
ATOM 925 O O . LYS A 1 113 ? -38.798 25.769 37.078 1.00 53.41 113 LYS A O 1
ATOM 930 N N . GLY A 1 114 ? -40.655 24.948 38.070 1.00 47.62 114 GLY A N 1
ATOM 931 C CA . GLY A 1 114 ? -41.466 26.162 37.961 1.00 47.62 114 GLY A CA 1
ATOM 932 C C . GLY A 1 114 ? -42.756 26.105 37.139 1.00 47.62 114 GLY A C 1
ATOM 933 O O . GLY A 1 114 ? -43.019 27.038 36.396 1.00 47.62 114 GLY A O 1
ATOM 934 N N . LYS A 1 115 ? -43.613 25.087 37.294 1.00 51.59 115 LYS A N 1
ATOM 935 C CA . LYS A 1 115 ? -45.060 25.287 37.079 1.00 51.59 115 LYS A CA 1
ATOM 936 C C . LYS A 1 115 ? -45.803 24.953 38.371 1.00 51.59 115 LYS A C 1
ATOM 938 O O . LYS A 1 115 ? -46.059 23.781 38.625 1.00 51.59 115 LYS A O 1
ATOM 943 N N . LYS A 1 116 ? -46.088 25.977 39.185 1.00 44.06 116 LYS A N 1
ATOM 944 C CA . LYS A 1 116 ? -47.289 26.122 40.036 1.00 44.06 116 LYS A CA 1
ATOM 945 C C . LYS A 1 116 ? -47.228 27.427 40.838 1.00 44.06 116 LYS A C 1
ATOM 947 O O . LYS A 1 116 ? -46.229 27.694 41.495 1.00 44.06 116 LYS A O 1
ATOM 952 N N . GLY A 1 117 ? -48.314 28.190 40.781 1.00 35.47 117 GLY A N 1
ATOM 953 C CA . GLY A 1 117 ? -48.543 29.405 41.555 1.00 35.47 117 GLY A CA 1
ATOM 954 C C . GLY A 1 117 ? -49.845 30.063 41.106 1.00 35.47 117 GLY A C 1
ATOM 955 O O . GLY A 1 117 ? -49.825 30.974 40.288 1.00 35.47 117 GLY A O 1
ATOM 956 N N . GLU A 1 118 ? -50.968 29.521 41.571 1.00 42.06 118 GLU A N 1
ATOM 957 C CA . GLU A 1 118 ? -52.283 30.165 41.521 1.00 42.06 118 GLU A CA 1
ATOM 958 C C . GLU A 1 118 ? -52.316 31.385 42.462 1.00 42.06 118 GLU A C 1
ATOM 960 O O . GLU A 1 118 ? -51.789 31.314 43.569 1.00 42.06 118 GLU A O 1
ATOM 965 N N . GLY A 1 119 ? -52.997 32.454 42.026 1.00 35.41 119 GLY A N 1
ATOM 966 C CA . GLY A 1 119 ? -53.648 33.469 42.870 1.00 35.41 119 GLY A CA 1
ATOM 967 C C . GLY A 1 119 ? -52.796 34.628 43.410 1.00 35.41 119 GLY A C 1
ATOM 968 O O . GLY A 1 119 ? -52.002 34.452 44.324 1.00 35.41 119 GLY A O 1
ATOM 969 N N . SER A 1 120 ? -53.062 35.863 42.966 1.00 38.12 120 SER A N 1
ATOM 970 C CA . SER A 1 120 ? -53.929 36.802 43.705 1.00 38.12 120 SER A CA 1
ATOM 971 C C . SER A 1 120 ? -53.997 38.177 43.019 1.00 38.12 120 SER A C 1
ATOM 973 O O . SER A 1 120 ? -53.118 38.572 42.259 1.00 38.12 120 SER A O 1
ATOM 975 N N . SER A 1 121 ? -55.096 38.874 43.289 1.00 43.12 121 SER A N 1
ATOM 976 C CA . SER A 1 121 ? -55.558 40.151 42.750 1.00 43.12 121 SER A CA 1
ATOM 977 C C . SER A 1 121 ? -54.622 41.343 42.976 1.00 43.12 121 SER A C 1
ATOM 979 O O . SER A 1 121 ? -54.056 41.488 44.057 1.00 43.12 121 SER A O 1
ATOM 981 N N . GLY A 1 122 ? -54.621 42.286 42.032 1.00 36.94 122 GLY A N 1
ATOM 982 C CA . GLY A 1 122 ? -54.083 43.635 42.206 1.00 36.94 122 GLY A CA 1
ATOM 983 C C . GLY A 1 122 ? -54.700 44.579 41.177 1.00 36.94 122 GLY A C 1
ATOM 984 O O . GLY A 1 122 ? -54.597 44.356 39.981 1.00 36.94 122 GLY A O 1
ATOM 985 N N . LYS A 1 123 ? -55.439 45.564 41.671 1.00 43.97 123 LYS A N 1
ATOM 986 C CA . LYS A 1 123 ? -56.409 46.429 40.995 1.00 43.97 123 LYS A CA 1
ATOM 987 C C . LYS A 1 123 ? -55.701 47.686 40.487 1.00 43.97 123 LYS A C 1
ATOM 989 O O . LYS A 1 123 ? -55.155 48.405 41.314 1.00 43.97 123 LYS A O 1
ATOM 994 N N . GLU A 1 124 ? -55.787 48.004 39.199 1.00 38.62 124 GLU A N 1
ATOM 995 C CA . GLU A 1 124 ? -55.427 49.341 38.710 1.00 38.62 124 GLU A CA 1
ATOM 996 C C . GLU A 1 124 ? -56.555 49.887 37.831 1.00 38.62 124 GLU A C 1
ATOM 998 O O . GLU A 1 124 ? -56.827 49.410 36.731 1.00 38.62 124 GLU A O 1
ATOM 1003 N N . LYS A 1 125 ? -57.289 50.839 38.414 1.00 44.34 125 LYS A N 1
ATOM 1004 C CA . LYS A 1 125 ? -58.238 51.703 37.718 1.00 44.34 125 LYS A CA 1
ATOM 1005 C C . LYS A 1 125 ? -57.425 52.784 37.014 1.00 44.34 125 LYS A C 1
ATOM 1007 O O . LYS A 1 125 ? -56.619 53.431 37.673 1.00 44.34 125 LYS A O 1
ATOM 1012 N N . ASN A 1 126 ? -57.694 53.018 35.737 1.00 36.28 126 ASN A N 1
ATOM 1013 C CA . ASN A 1 126 ? -57.347 54.274 35.086 1.00 36.28 126 ASN A CA 1
ATOM 1014 C C . ASN A 1 126 ? -58.661 54.940 34.666 1.00 36.28 126 ASN A C 1
ATOM 1016 O O . ASN A 1 126 ? -59.239 54.599 33.637 1.00 36.28 126 ASN A O 1
ATOM 1020 N N . ASP A 1 127 ? -59.152 55.826 35.533 1.00 43.78 127 ASP A N 1
ATOM 1021 C CA . ASP A 1 127 ? -60.133 56.856 35.196 1.00 43.78 127 ASP A CA 1
ATOM 1022 C C . ASP A 1 127 ? -59.342 58.076 34.696 1.00 43.78 127 ASP A C 1
ATOM 1024 O O . ASP A 1 127 ? -58.354 58.477 35.314 1.00 43.78 127 ASP A O 1
ATOM 1028 N N . GLY A 1 128 ? -59.721 58.594 33.529 1.00 43.44 128 GLY A N 1
ATOM 1029 C CA . GLY A 1 128 ? -58.895 59.497 32.737 1.00 43.44 128 GLY A CA 1
ATOM 1030 C C . GLY A 1 128 ? -58.947 60.986 33.077 1.00 43.44 128 GLY A C 1
ATOM 1031 O O . GLY A 1 128 ? -59.494 61.432 34.085 1.00 43.44 128 GLY A O 1
ATOM 1032 N N . LYS A 1 129 ? -58.382 61.749 32.142 1.00 41.31 129 LYS A N 1
ATOM 1033 C CA . LYS A 1 129 ? -58.774 63.111 31.795 1.00 41.31 129 LYS A CA 1
ATOM 1034 C C . LYS A 1 129 ? -58.567 63.305 30.298 1.00 41.31 129 LYS A C 1
ATOM 1036 O O . LYS A 1 129 ? -57.550 62.779 29.794 1.00 41.31 129 LYS A O 1
#

Organism: NCBI:txid97028

Nearest PDB structures (foldseek):
  8g6k-assembly1_E  TM=7.424E-01  e=6.029E-01  Human immunodeficiency virus 1
  6ec2-assembly2_F  TM=7.581E-01  e=6.366E-01  Human immunodeficiency virus 1
  8ckx-assembly1_B  TM=7.552E-01  e=7.498E-01  Human immunodeficiency virus 1
  8g6k-assembly1_A-2  TM=7.484E-01  e=1.293E+00  Human immunodeficiency virus 1

Mean predicted aligned error: 12.23 Å